Protein AF-A0ABD6AZ89-F1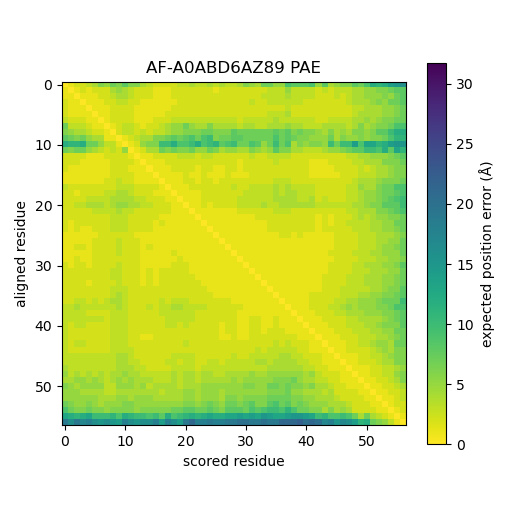 (afdb_monomer)

Mean predicted aligned error: 3.35 Å

Sequence (57 aa):
GATGVTISGAGPTMLAVCRPTTQQDVALAMVDAFDDNGVEATAFQTRVGEGTTVYDD

pLDDT: mean 94.94, std 3.64, range [80.5, 98.5]

Secondary structure (DSSP, 8-state):
-EEEEEE-TTSS-EEEEE-GGGHHHHHHHHHHHH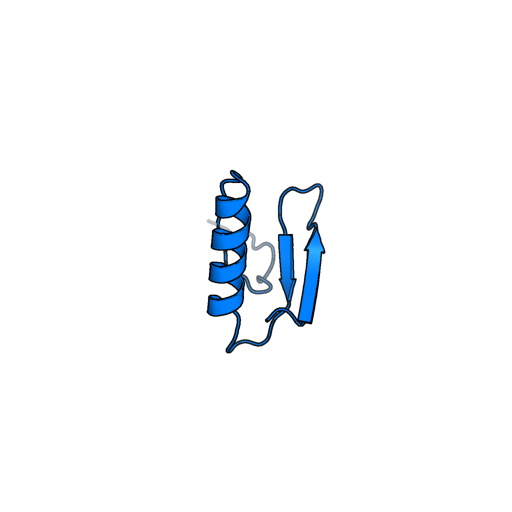HTTT-------------------

Foldseek 3Di:
DFPDKDADDPDPDIDTHDDPVCQVVVQVVVCVVCVVVVHHDHDDDDDDDPDDDDDDD

Structure (mmCIF, N/CA/C/O backbone):
data_AF-A0ABD6AZ89-F1
#
_entry.id   AF-A0ABD6AZ89-F1
#
loop_
_atom_site.group_PDB
_atom_site.id
_atom_site.type_symbol
_atom_site.label_atom_id
_atom_site.label_alt_id
_atom_site.label_comp_id
_atom_site.label_asym_id
_atom_site.label_entity_id
_atom_site.label_seq_id
_atom_site.pdbx_PDB_ins_code
_atom_site.Cartn_x
_atom_site.Cartn_y
_atom_site.Cartn_z
_atom_site.occupancy
_atom_site.B_iso_or_equiv
_atom_site.auth_seq_id
_atom_site.auth_comp_id
_atom_site.auth_asym_id
_atom_site.auth_atom_id
_atom_site.pdbx_PDB_model_num
ATOM 1 N N . GLY A 1 1 ? -1.624 -3.134 10.384 1.00 86.94 1 GLY A N 1
ATOM 2 C CA . GLY A 1 1 ? -1.236 -4.233 9.475 1.00 86.94 1 GLY A CA 1
ATOM 3 C C . GLY A 1 1 ? 0.066 -3.944 8.748 1.00 86.94 1 GLY A C 1
ATOM 4 O O . GLY A 1 1 ? 0.948 -4.795 8.734 1.00 86.94 1 GLY A O 1
ATOM 5 N N . ALA A 1 2 ? 0.211 -2.750 8.164 1.00 95.38 2 ALA A N 1
ATOM 6 C CA . ALA A 1 2 ? 1.457 -2.335 7.529 1.00 95.38 2 ALA A CA 1
ATOM 7 C C . ALA A 1 2 ? 2.596 -2.147 8.543 1.00 95.38 2 ALA A C 1
ATOM 9 O O . ALA A 1 2 ? 2.382 -1.681 9.658 1.00 95.38 2 ALA A O 1
ATOM 10 N N . THR A 1 3 ? 3.806 -2.525 8.137 1.00 96.81 3 THR A N 1
ATOM 11 C CA . THR A 1 3 ? 5.063 -2.238 8.841 1.00 96.81 3 THR A CA 1
ATOM 12 C C . THR A 1 3 ? 5.539 -0.812 8.559 1.00 96.81 3 THR A C 1
ATOM 14 O O . THR A 1 3 ? 6.198 -0.213 9.401 1.00 96.81 3 THR A O 1
ATOM 17 N N . GLY A 1 4 ? 5.171 -0.250 7.405 1.00 97.19 4 GLY A N 1
ATOM 18 C CA . GLY A 1 4 ? 5.426 1.143 7.056 1.00 97.19 4 GLY A CA 1
ATOM 19 C C . GLY A 1 4 ? 4.557 1.590 5.887 1.00 97.19 4 GLY A C 1
ATOM 20 O O . GLY A 1 4 ? 4.118 0.762 5.085 1.00 97.19 4 GLY A O 1
ATOM 21 N N . VAL A 1 5 ? 4.300 2.894 5.808 1.00 96.88 5 VAL A N 1
ATOM 22 C CA . VAL A 1 5 ? 3.501 3.522 4.750 1.00 96.88 5 VAL A CA 1
ATOM 23 C C . VAL A 1 5 ? 4.172 4.829 4.330 1.00 96.88 5 VAL A C 1
ATOM 25 O O . VAL A 1 5 ? 4.645 5.576 5.184 1.00 96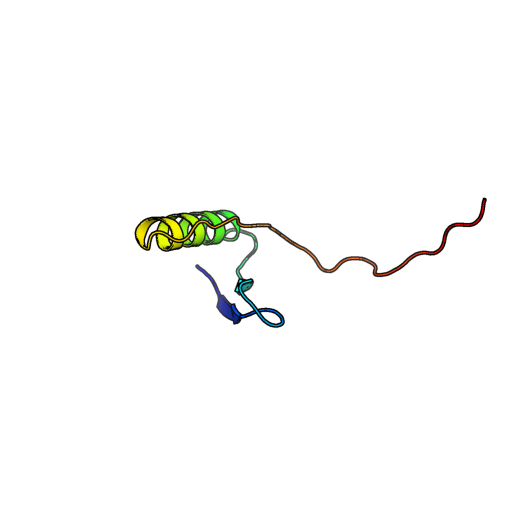.88 5 VAL A O 1
ATOM 28 N N . THR A 1 6 ? 4.209 5.109 3.028 1.00 95.31 6 THR A N 1
ATOM 29 C CA . THR A 1 6 ? 4.678 6.387 2.468 1.00 95.31 6 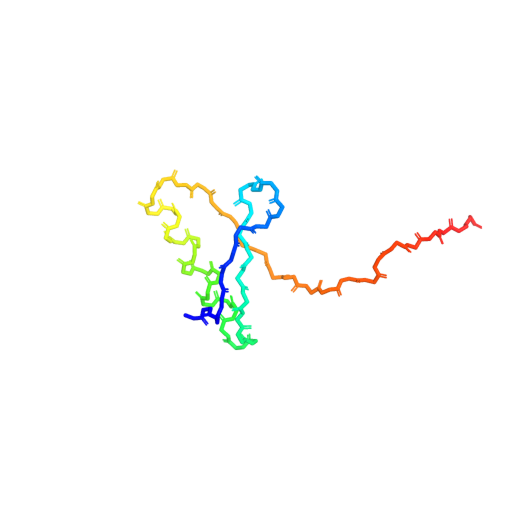THR A CA 1
ATOM 30 C C . THR A 1 6 ? 3.871 6.770 1.233 1.00 95.31 6 THR A C 1
ATOM 32 O O . THR A 1 6 ? 3.281 5.909 0.579 1.00 95.31 6 THR A O 1
ATOM 35 N N . ILE A 1 7 ? 3.896 8.054 0.877 1.00 94.56 7 ILE A N 1
ATOM 36 C CA . ILE A 1 7 ? 3.512 8.502 -0.464 1.00 94.56 7 ILE A CA 1
ATOM 37 C C . ILE A 1 7 ? 4.565 7.987 -1.457 1.00 94.56 7 ILE A C 1
ATOM 39 O O . ILE A 1 7 ? 5.764 7.999 -1.165 1.00 94.56 7 ILE A O 1
ATOM 43 N N . SER A 1 8 ? 4.108 7.508 -2.611 1.00 90.62 8 SER A N 1
ATOM 44 C CA . SER A 1 8 ? 4.922 7.028 -3.726 1.00 90.62 8 SER A CA 1
ATOM 45 C C . SER A 1 8 ? 4.880 8.018 -4.893 1.00 90.62 8 SER A C 1
ATOM 47 O O . SER A 1 8 ? 3.809 8.471 -5.306 1.00 90.62 8 SER A O 1
ATOM 49 N N . GLY A 1 9 ? 6.051 8.341 -5.449 1.00 88.06 9 GLY A N 1
ATOM 50 C CA . GLY A 1 9 ? 6.193 9.309 -6.540 1.00 88.06 9 GLY A CA 1
ATOM 51 C C . GLY A 1 9 ? 5.729 10.717 -6.150 1.00 88.06 9 GLY A C 1
ATOM 52 O O . GLY A 1 9 ? 5.906 11.145 -5.013 1.00 88.06 9 GLY A O 1
ATOM 53 N N . ALA A 1 10 ? 5.120 11.433 -7.097 1.00 88.69 10 ALA A N 1
ATOM 54 C CA . ALA A 1 10 ? 4.518 12.748 -6.852 1.00 88.69 10 ALA A CA 1
ATOM 55 C C . ALA A 1 10 ? 3.132 12.674 -6.168 1.00 88.69 10 ALA A C 1
ATOM 57 O O . ALA A 1 10 ? 2.519 13.709 -5.921 1.00 88.69 10 ALA A O 1
ATOM 58 N N . GLY A 1 11 ? 2.641 11.467 -5.856 1.00 83.19 11 GLY A N 1
ATOM 59 C CA . GLY A 1 11 ? 1.276 11.226 -5.382 1.00 83.19 11 GLY A CA 1
ATOM 60 C C . GLY A 1 11 ? 0.251 11.089 -6.521 1.00 83.19 11 GLY A C 1
ATOM 61 O O . GLY A 1 11 ? 0.590 11.330 -7.684 1.00 83.19 11 GLY A O 1
ATOM 62 N N . PRO A 1 12 ? -0.992 10.656 -6.217 1.00 89.00 12 PRO A N 1
ATOM 63 C CA . PRO A 1 12 ? -1.571 10.365 -4.891 1.00 89.00 12 PRO A CA 1
ATOM 64 C C . PRO A 1 12 ? -1.307 8.935 -4.377 1.00 89.00 12 PRO A C 1
ATOM 66 O O . PRO A 1 12 ? -1.884 8.510 -3.379 1.00 89.00 12 PRO A O 1
ATOM 69 N N . THR A 1 13 ? -0.461 8.163 -5.059 1.00 94.19 13 THR A N 1
ATOM 70 C CA . THR A 1 13 ? -0.244 6.749 -4.741 1.00 94.19 13 THR A CA 1
ATOM 71 C C . THR A 1 13 ? 0.374 6.554 -3.360 1.00 94.19 13 THR A C 1
ATOM 73 O O . THR A 1 13 ? 1.389 7.164 -3.030 1.00 94.19 13 THR A O 1
ATOM 76 N N . MET A 1 14 ? -0.182 5.624 -2.589 1.00 95.44 14 MET A N 1
ATOM 77 C CA . MET A 1 14 ? 0.380 5.180 -1.316 1.00 95.44 14 MET A CA 1
ATOM 78 C C . MET A 1 14 ? 1.104 3.843 -1.494 1.00 95.44 14 MET A C 1
ATOM 80 O O . MET A 1 14 ? 0.584 2.932 -2.137 1.00 95.44 14 MET A O 1
ATOM 84 N N . LEU A 1 15 ? 2.288 3.703 -0.895 1.00 96.00 15 LEU A N 1
ATOM 85 C CA . LEU A 1 15 ? 3.012 2.436 -0.794 1.00 96.00 15 LEU A CA 1
ATOM 86 C C . LEU A 1 15 ? 2.969 1.941 0.652 1.00 96.00 15 LEU A C 1
ATOM 88 O O . LEU A 1 15 ? 3.542 2.568 1.543 1.00 96.00 15 LEU A O 1
ATOM 92 N N . ALA A 1 16 ? 2.322 0.796 0.869 1.00 97.31 16 ALA A N 1
ATOM 93 C CA . ALA A 1 16 ? 2.268 0.122 2.160 1.00 97.31 16 ALA A CA 1
ATOM 94 C C . ALA A 1 16 ? 3.128 -1.148 2.138 1.00 97.31 16 ALA A C 1
ATOM 96 O O . ALA A 1 16 ? 2.852 -2.098 1.406 1.00 97.31 16 ALA A O 1
ATOM 97 N N . VAL A 1 17 ? 4.158 -1.187 2.981 1.00 96.88 17 VAL A N 1
ATOM 98 C CA . VAL A 1 17 ? 4.975 -2.387 3.190 1.00 96.88 17 VAL A CA 1
ATOM 99 C C . VAL A 1 17 ? 4.347 -3.201 4.312 1.00 96.88 17 VAL A C 1
ATOM 101 O O . VAL A 1 17 ? 4.148 -2.702 5.419 1.00 96.88 17 VAL A O 1
ATOM 104 N N . CYS A 1 18 ? 4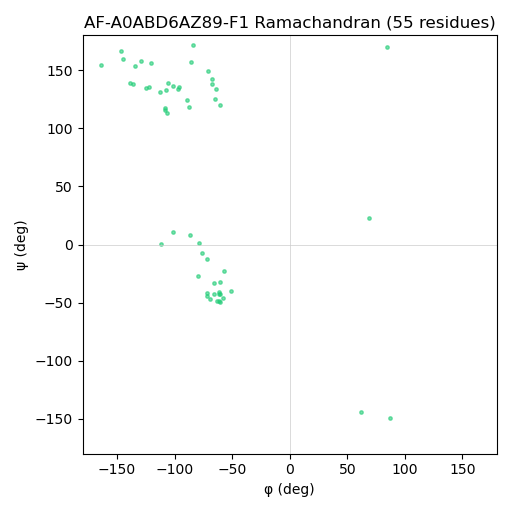.036 -4.465 4.047 1.00 96.38 18 CYS A N 1
ATOM 105 C CA . CYS 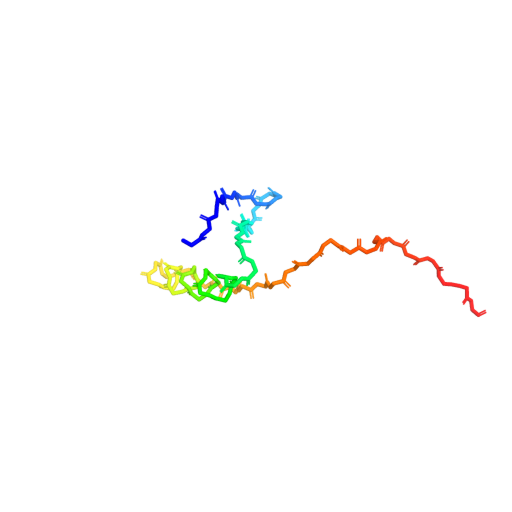A 1 18 ? 3.406 -5.366 5.007 1.00 96.38 18 CYS A CA 1
ATOM 106 C C . CYS A 1 18 ? 3.885 -6.809 4.813 1.00 96.38 18 CYS A C 1
ATOM 108 O O . CYS A 1 18 ? 4.522 -7.152 3.815 1.00 96.38 18 CYS A O 1
ATOM 110 N N . ARG A 1 19 ? 3.600 -7.665 5.799 1.00 95.62 19 ARG A N 1
ATOM 111 C CA . ARG A 1 19 ? 3.944 -9.091 5.731 1.00 95.62 19 ARG A CA 1
ATOM 112 C C . ARG A 1 19 ? 3.046 -9.791 4.704 1.00 95.62 19 ARG A C 1
ATOM 114 O O . ARG A 1 19 ? 1.879 -9.403 4.607 1.00 95.62 19 ARG A O 1
ATOM 121 N N . PRO A 1 20 ? 3.518 -10.849 4.016 1.00 93.38 20 PRO A N 1
ATOM 122 C CA . PRO A 1 20 ? 2.743 -11.542 2.982 1.00 93.38 20 PRO A CA 1
ATOM 123 C C . PRO A 1 20 ? 1.335 -11.952 3.421 1.00 93.38 20 PRO A C 1
ATOM 125 O O . PRO A 1 20 ? 0.373 -11.753 2.692 1.00 93.38 20 PRO A O 1
ATOM 128 N N . THR A 1 21 ? 1.190 -12.430 4.656 1.00 95.06 21 THR A N 1
ATOM 129 C CA . THR A 1 21 ? -0.095 -12.881 5.207 1.00 95.06 21 THR A CA 1
ATOM 130 C C . THR A 1 21 ? -1.077 -11.753 5.522 1.00 95.06 21 THR A C 1
ATOM 132 O O . THR A 1 21 ? -2.231 -12.033 5.800 1.00 95.06 21 THR A O 1
ATOM 135 N N . THR A 1 22 ? -0.629 -10.495 5.521 1.00 96.44 22 THR A N 1
ATOM 136 C CA . THR A 1 22 ? -1.440 -9.321 5.901 1.00 96.44 22 THR A CA 1
ATOM 137 C C . THR A 1 22 ? -1.739 -8.390 4.727 1.00 96.44 22 THR A C 1
ATOM 139 O O . THR A 1 22 ? -2.374 -7.358 4.916 1.00 96.44 22 THR A O 1
ATOM 142 N N . GLN A 1 23 ? -1.262 -8.715 3.520 1.00 95.44 23 GLN A N 1
ATOM 143 C CA . GLN A 1 23 ? -1.370 -7.841 2.345 1.00 95.44 23 GLN A CA 1
ATOM 144 C C . GLN A 1 23 ? -2.821 -7.537 1.969 1.00 95.44 23 GLN A C 1
ATOM 146 O O . GLN A 1 23 ? -3.143 -6.391 1.666 1.00 95.44 23 GLN A O 1
ATOM 151 N N . GLN A 1 24 ? -3.696 -8.544 2.010 1.00 96.50 24 GLN A N 1
ATOM 152 C CA . GLN A 1 24 ? -5.111 -8.371 1.687 1.00 96.50 24 GLN A CA 1
ATOM 153 C C . GLN A 1 24 ? -5.839 -7.536 2.745 1.00 96.50 24 GLN A C 1
ATOM 155 O O . GLN A 1 24 ? -6.520 -6.581 2.388 1.00 96.50 24 GLN A O 1
ATOM 160 N N . ASP A 1 25 ? -5.633 -7.835 4.030 1.00 97.94 25 ASP A N 1
ATOM 161 C CA . ASP A 1 25 ? -6.267 -7.094 5.128 1.00 97.94 25 ASP A CA 1
ATOM 162 C C . ASP A 1 25 ? -5.860 -5.617 5.123 1.00 97.94 25 ASP A C 1
ATOM 164 O O . ASP A 1 25 ? -6.683 -4.734 5.338 1.00 97.94 25 ASP A O 1
ATOM 168 N N . VAL A 1 26 ? -4.581 -5.334 4.848 1.00 97.88 26 VAL A N 1
ATOM 169 C CA . VAL A 1 26 ? -4.085 -3.959 4.713 1.00 97.88 26 VAL A CA 1
ATOM 170 C C . VAL A 1 26 ? -4.708 -3.268 3.502 1.00 97.88 26 VAL A C 1
ATOM 172 O O . VAL A 1 26 ? -5.099 -2.112 3.619 1.00 97.88 26 VAL A O 1
ATOM 175 N N . ALA A 1 27 ? -4.814 -3.955 2.363 1.00 97.75 27 ALA A N 1
ATOM 176 C CA . ALA A 1 27 ? -5.415 -3.395 1.157 1.00 97.75 27 ALA A CA 1
ATOM 177 C C . ALA A 1 27 ? -6.889 -3.018 1.368 1.00 97.75 27 ALA A C 1
ATOM 179 O O . ALA A 1 27 ? -7.268 -1.894 1.050 1.00 97.75 27 ALA A O 1
ATOM 180 N N . LEU A 1 28 ? -7.690 -3.921 1.945 1.00 98.25 28 LEU A N 1
ATOM 181 C CA . LEU A 1 28 ? -9.106 -3.671 2.233 1.00 98.25 28 LEU A CA 1
ATOM 182 C C . LEU A 1 28 ? -9.274 -2.536 3.244 1.00 98.25 28 LEU A C 1
ATOM 184 O O . LEU A 1 28 ? -9.964 -1.569 2.953 1.00 98.25 28 LEU A O 1
ATOM 188 N N . ALA A 1 29 ? -8.538 -2.576 4.360 1.00 98.12 29 ALA A N 1
ATOM 189 C CA . ALA A 1 29 ? -8.615 -1.529 5.378 1.00 98.12 29 ALA A CA 1
ATOM 190 C C . ALA A 1 29 ? -8.231 -0.138 4.846 1.00 98.12 29 ALA A C 1
ATOM 192 O O . ALA A 1 29 ? -8.753 0.864 5.324 1.00 98.12 29 ALA A O 1
ATOM 193 N N . MET A 1 30 ? -7.305 -0.054 3.883 1.00 97.50 30 MET A N 1
ATOM 194 C CA . MET A 1 30 ? -6.967 1.220 3.244 1.00 97.50 30 MET A CA 1
ATOM 195 C C . MET A 1 30 ? -8.077 1.699 2.312 1.00 97.50 30 MET A C 1
ATOM 197 O O . MET A 1 30 ? -8.406 2.878 2.362 1.00 97.50 30 MET A O 1
ATOM 201 N N . VAL A 1 31 ? -8.644 0.817 1.481 1.00 98.12 31 VAL A N 1
ATOM 202 C CA . VAL A 1 31 ? -9.760 1.177 0.590 1.00 98.12 31 VAL A CA 1
ATOM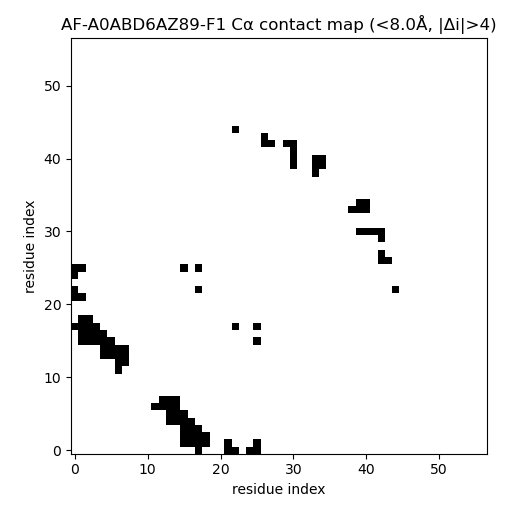 203 C C . VAL A 1 31 ? -10.962 1.649 1.405 1.00 98.12 31 VAL A C 1
ATOM 205 O O . VAL A 1 31 ? -11.443 2.746 1.144 1.00 98.12 31 VAL A O 1
ATOM 208 N N . ASP A 1 32 ? -11.360 0.894 2.432 1.00 98.38 32 ASP A N 1
ATOM 209 C CA . ASP A 1 32 ? -12.469 1.253 3.324 1.00 98.38 32 ASP A CA 1
ATOM 210 C C . ASP A 1 32 ? -12.215 2.613 3.997 1.00 98.38 32 ASP A C 1
ATOM 212 O O . ASP A 1 32 ? -13.065 3.497 3.978 1.00 98.38 32 ASP A O 1
ATOM 216 N N . ALA A 1 33 ? -11.003 2.837 4.520 1.00 97.88 33 ALA A N 1
ATOM 217 C CA . ALA A 1 33 ? -10.664 4.100 5.172 1.00 97.88 33 ALA A CA 1
ATOM 218 C C . ALA A 1 33 ? -10.648 5.300 4.209 1.00 97.88 33 ALA A C 1
ATOM 220 O O . ALA A 1 33 ? -10.949 6.418 4.629 1.00 97.88 33 ALA A O 1
ATOM 221 N N . PHE A 1 34 ? -10.267 5.115 2.943 1.00 97.06 34 PHE A N 1
ATOM 222 C CA . PHE A 1 34 ? -10.346 6.186 1.947 1.00 97.06 34 PHE A CA 1
ATOM 223 C C . PHE A 1 34 ? -11.796 6.474 1.551 1.00 97.06 34 PHE A C 1
ATOM 225 O O . PHE A 1 34 ? -12.176 7.646 1.506 1.00 97.06 34 PHE A O 1
ATOM 232 N N . ASP A 1 35 ? -12.608 5.434 1.360 1.00 98.12 35 ASP A N 1
ATOM 233 C CA . ASP A 1 35 ? -14.033 5.559 1.042 1.00 98.12 35 ASP A CA 1
ATOM 234 C C . ASP A 1 35 ? -14.805 6.284 2.156 1.00 98.12 35 ASP A C 1
ATOM 236 O O . ASP A 1 35 ? -15.532 7.240 1.886 1.00 98.12 35 ASP A O 1
ATOM 240 N N . ASP A 1 36 ? -14.525 5.959 3.425 1.00 98.50 36 ASP A N 1
ATOM 241 C CA . ASP A 1 36 ? -15.073 6.655 4.602 1.00 98.50 36 ASP A CA 1
ATOM 242 C C . ASP A 1 36 ? -14.758 8.166 4.617 1.00 98.50 36 ASP A C 1
ATOM 244 O O . ASP A 1 36 ? -15.453 8.958 5.258 1.00 98.50 36 ASP A O 1
ATOM 248 N N .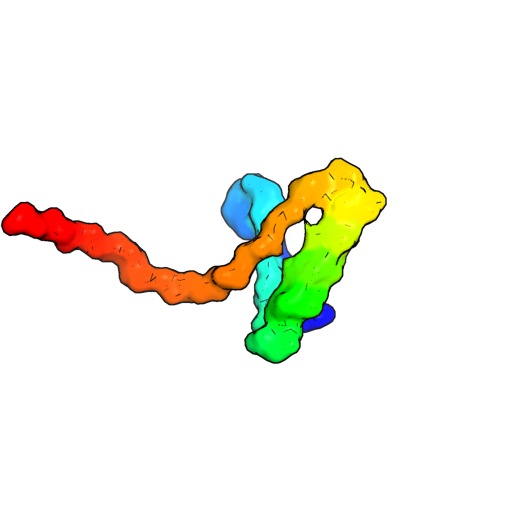 ASN A 1 37 ? -13.705 8.586 3.908 1.00 97.88 37 ASN A N 1
ATOM 249 C CA . ASN A 1 37 ? -13.303 9.985 3.754 1.00 97.88 37 ASN A CA 1
ATOM 250 C C . ASN A 1 37 ? -13.723 10.586 2.399 1.00 97.88 37 ASN A C 1
ATOM 252 O O . ASN A 1 37 ? -13.283 11.685 2.051 1.00 97.88 37 ASN A O 1
ATOM 256 N N . GLY A 1 38 ? -14.570 9.891 1.633 1.00 97.88 38 GLY A N 1
ATOM 257 C CA . GLY A 1 38 ? -15.046 10.323 0.319 1.00 97.88 38 GLY A CA 1
ATOM 258 C C . GLY A 1 38 ? -13.959 10.324 -0.757 1.00 97.88 38 GLY A C 1
ATOM 259 O O . GLY A 1 38 ? -14.058 11.075 -1.729 1.00 97.88 38 GLY A O 1
ATOM 260 N N . VAL A 1 39 ? -12.899 9.534 -0.569 1.00 96.81 39 VAL A N 1
ATOM 261 C CA . VAL A 1 39 ? -11.795 9.391 -1.519 1.00 96.81 39 VAL A CA 1
ATOM 262 C C . VAL A 1 39 ? -11.912 8.037 -2.204 1.00 96.81 39 VAL A C 1
ATOM 264 O O . VAL A 1 39 ? -11.700 6.995 -1.592 1.00 96.81 39 VAL A O 1
ATOM 267 N N . GLU A 1 40 ? -12.189 8.048 -3.504 1.00 96.62 40 GLU A N 1
ATOM 268 C CA . GLU A 1 40 ? -12.163 6.827 -4.305 1.00 96.62 40 GLU A CA 1
ATOM 269 C C . GLU A 1 40 ? -10.735 6.264 -4.360 1.00 96.62 40 GLU A C 1
ATOM 271 O O . GLU A 1 40 ? -9.786 6.949 -4.754 1.00 96.62 40 GLU A O 1
ATOM 276 N N . ALA A 1 41 ? -10.574 4.999 -3.970 1.00 96.19 41 ALA A N 1
ATOM 277 C CA . ALA A 1 41 ? -9.277 4.340 -3.921 1.00 96.19 41 ALA A CA 1
ATOM 278 C C . ALA A 1 41 ? -9.323 2.935 -4.526 1.00 96.19 41 ALA A C 1
ATOM 280 O O . ALA A 1 41 ? -10.340 2.245 -4.539 1.00 96.19 41 ALA A O 1
ATOM 281 N N . THR A 1 42 ? -8.176 2.479 -5.023 1.00 96.56 42 THR A N 1
ATOM 282 C CA . THR A 1 42 ? -7.975 1.098 -5.470 1.00 96.56 42 THR A CA 1
ATOM 283 C C . THR A 1 42 ? -6.629 0.610 -4.965 1.00 96.56 42 THR A C 1
ATOM 285 O O . THR A 1 42 ? -5.638 1.340 -5.005 1.00 96.56 42 THR A O 1
ATOM 288 N N . ALA A 1 43 ? -6.587 -0.633 -4.494 1.00 96.75 43 ALA A N 1
ATOM 289 C CA . ALA A 1 43 ? -5.368 -1.261 -4.012 1.00 96.75 43 ALA A CA 1
ATOM 290 C C . ALA A 1 43 ? -4.845 -2.297 -5.012 1.00 96.75 43 ALA A C 1
ATOM 292 O O . ALA A 1 43 ? -5.602 -3.103 -5.552 1.00 96.75 43 ALA A O 1
ATOM 293 N N . PHE A 1 44 ? -3.526 -2.314 -5.205 1.00 94.69 44 PHE A N 1
ATOM 294 C CA . PHE A 1 44 ? -2.832 -3.293 -6.036 1.00 94.69 44 PHE A CA 1
ATOM 295 C C . PHE A 1 44 ? -1.739 -3.977 -5.223 1.00 94.69 44 PHE A C 1
ATOM 297 O O . PHE A 1 44 ? -0.949 -3.318 -4.546 1.00 94.69 44 PHE A O 1
ATOM 304 N N . GLN A 1 45 ? -1.656 -5.301 -5.321 1.00 94.69 45 GLN A N 1
ATOM 305 C CA . GLN A 1 45 ? -0.521 -6.053 -4.798 1.00 94.69 45 GLN A CA 1
ATOM 306 C C . GLN A 1 45 ? 0.562 -6.106 -5.871 1.00 94.69 45 GLN A C 1
ATOM 308 O O . GLN A 1 45 ? 0.341 -6.638 -6.959 1.00 94.69 45 GLN A O 1
ATOM 313 N N . THR A 1 46 ? 1.733 -5.551 -5.575 1.00 92.50 46 THR A N 1
ATOM 314 C CA . THR A 1 46 ? 2.836 -5.460 -6.534 1.00 92.50 46 THR A CA 1
ATOM 315 C C . THR A 1 46 ? 4.079 -6.180 -6.022 1.00 92.50 46 THR A C 1
ATOM 317 O O . THR A 1 46 ? 4.265 -6.407 -4.825 1.00 92.50 46 THR A O 1
ATOM 320 N N . ARG A 1 47 ? 4.935 -6.578 -6.963 1.00 92.69 47 ARG A N 1
ATOM 321 C CA . ARG A 1 47 ? 6.277 -7.113 -6.718 1.00 92.69 47 ARG A CA 1
ATOM 322 C C . ARG A 1 47 ? 7.263 -6.355 -7.599 1.00 92.69 47 ARG A C 1
ATOM 324 O O . ARG A 1 47 ? 6.860 -5.767 -8.600 1.00 92.69 47 ARG A O 1
ATOM 331 N N . VAL A 1 48 ? 8.539 -6.362 -7.220 1.00 93.25 48 VAL A N 1
ATOM 332 C CA . VAL A 1 48 ? 9.605 -5.808 -8.065 1.00 93.25 48 VAL A CA 1
ATOM 333 C C . VAL A 1 48 ? 9.614 -6.583 -9.384 1.00 93.25 48 VAL A C 1
ATOM 335 O O . VAL A 1 48 ? 9.745 -7.805 -9.372 1.00 93.25 48 VAL A O 1
ATOM 338 N N . GLY A 1 49 ? 9.396 -5.873 -10.491 1.00 93.69 49 GLY A N 1
ATOM 339 C CA . GLY A 1 49 ? 9.413 -6.441 -11.838 1.00 93.69 49 GLY A CA 1
ATOM 340 C C . GLY A 1 49 ? 10.824 -6.528 -12.419 1.00 93.69 49 GLY A C 1
ATOM 341 O O . GLY A 1 49 ? 11.774 -5.986 -11.859 1.00 93.69 49 GLY A O 1
ATOM 342 N N . GLU A 1 50 ? 10.944 -7.183 -13.571 1.00 95.38 50 GLU A N 1
ATOM 343 C CA . GLU A 1 50 ? 12.227 -7.481 -14.232 1.00 95.38 50 GLU A CA 1
ATOM 344 C C . GLU A 1 50 ? 12.861 -6.271 -14.945 1.00 95.38 50 GLU A C 1
ATOM 346 O O . GLU A 1 50 ? 14.006 -6.333 -15.383 1.00 95.38 50 GLU A O 1
ATOM 351 N N . GLY A 1 51 ? 12.146 -5.149 -15.034 1.00 94.69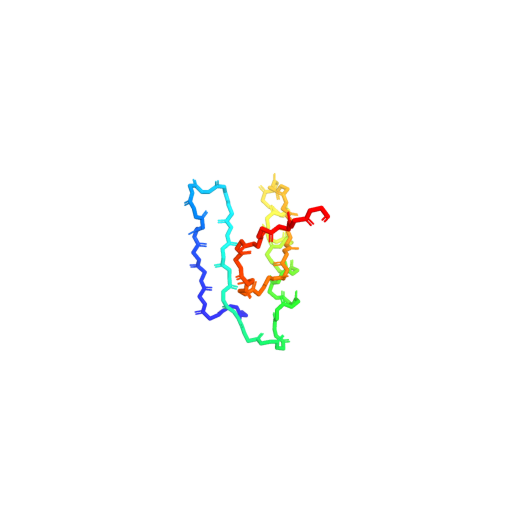 51 GLY A N 1
ATOM 352 C CA . GLY A 1 51 ? 12.582 -3.971 -15.780 1.00 94.69 51 GLY A CA 1
ATOM 353 C C . GLY A 1 51 ? 12.183 -4.042 -17.255 1.00 94.69 51 GLY A C 1
ATOM 354 O O . GLY A 1 51 ? 11.131 -4.580 -17.596 1.00 94.69 51 GLY A O 1
ATOM 355 N N . THR A 1 52 ? 12.992 -3.443 -18.128 1.00 96.06 52 THR A N 1
ATOM 356 C CA . THR A 1 52 ? 12.689 -3.301 -19.561 1.00 96.06 52 THR A CA 1
ATOM 357 C C . THR A 1 52 ? 13.343 -4.415 -20.379 1.00 96.06 52 THR A C 1
ATOM 359 O O . THR A 1 52 ? 14.528 -4.682 -20.206 1.00 96.06 52 THR A O 1
ATOM 362 N N . THR A 1 53 ? 12.597 -5.002 -21.321 1.00 96.00 53 THR A N 1
ATOM 363 C CA . THR A 1 53 ? 13.101 -5.973 -22.312 1.00 96.00 53 THR A CA 1
ATOM 364 C C . THR A 1 53 ? 12.825 -5.460 -23.726 1.00 96.00 53 THR A C 1
ATOM 366 O O . THR A 1 53 ? 11.726 -4.973 -23.990 1.00 96.00 53 THR A O 1
ATOM 369 N N . VAL A 1 54 ? 13.812 -5.553 -24.621 1.00 96.25 54 VAL A N 1
ATOM 370 C CA . VAL A 1 54 ? 13.661 -5.265 -26.058 1.00 96.25 54 VAL A CA 1
ATOM 371 C C . VAL A 1 54 ? 13.436 -6.588 -26.787 1.00 96.25 54 VAL A C 1
ATOM 373 O O . VAL A 1 54 ? 14.143 -7.554 -26.509 1.00 96.25 54 VAL A O 1
ATOM 376 N N . TYR A 1 55 ? 12.458 -6.626 -27.688 1.00 93.88 55 TYR A N 1
ATOM 377 C CA . TYR A 1 55 ? 12.143 -7.793 -28.510 1.00 93.88 55 TYR A CA 1
ATOM 378 C C . TYR A 1 55 ? 12.475 -7.473 -29.972 1.00 93.88 55 TYR A C 1
ATOM 380 O O . TYR A 1 55 ? 12.084 -6.408 -30.451 1.00 93.88 55 TYR A O 1
ATOM 388 N N . ASP A 1 56 ? 13.203 -8.369 -30.639 1.00 91.94 56 ASP A N 1
ATOM 389 C CA . ASP A 1 56 ? 13.409 -8.346 -32.093 1.00 91.94 56 ASP A CA 1
ATOM 390 C C . ASP A 1 56 ? 12.242 -9.069 -32.801 1.00 91.94 56 ASP A C 1
ATOM 392 O O . ASP A 1 56 ? 11.559 -9.885 -32.172 1.00 91.94 56 ASP A O 1
ATOM 396 N N . ASP A 1 57 ? 12.014 -8.755 -34.082 1.00 80.50 57 ASP A N 1
ATOM 397 C CA . ASP A 1 57 ? 10.995 -9.400 -34.938 1.00 80.50 57 ASP A CA 1
ATOM 398 C C . ASP A 1 57 ? 11.285 -10.888 -35.227 1.00 80.50 57 ASP A C 1
ATOM 400 O O . ASP A 1 57 ? 12.463 -11.242 -35.486 1.00 80.50 57 ASP A O 1
#

Solvent-accessible surface area (backbone atoms only — not comparable to full-atom values): 3881 Å² total; per-residue (Å²): 110,59,81,44,74,45,76,38,86,94,55,91,44,74,46,71,44,52,52,84,94,36,47,65,62,39,38,50,54,50,34,53,56,30,48,78,70,76,36,92,64,84,76,78,95,83,72,93,72,94,74,89,84,89,83,84,138

Radius of gyration: 14.62 Å; Cα contacts (8 Å, |Δi|>4): 49; chains: 1; bounding box: 29×26×44 Å

Organism: NCBI:txid2071873

InterPro domains:
  IPR013750 GHMP kinase, C-terminal domain [PF08544] (1-34)
  IPR036554 GHMP kinase, C-terminal domain superfamily [G3DSA:3.30.70.890] (1-46)
  IPR036554 GHMP kinase, C-terminal domain superfamily [SSF55060] (1-39)

Nearest PDB structures (foldseek):
  1mvk-assembly1_D  TM=3.501E-01  e=4.442E+00  Streptococcus sp. 'group G'